Protein AF-A0A357MII5-F1 (afdb_monomer_lite)

Structure (mmCIF, N/CA/C/O backbone):
data_AF-A0A357MII5-F1
#
_entry.id   AF-A0A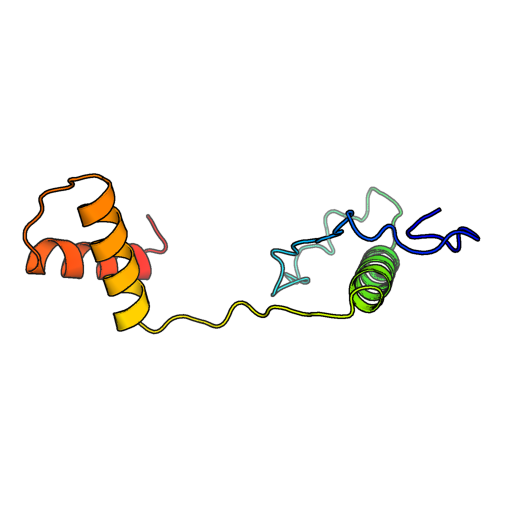357MII5-F1
#
loop_
_atom_site.group_PDB
_atom_site.id
_atom_site.type_symbol
_atom_site.label_atom_id
_atom_site.label_alt_id
_atom_site.label_comp_id
_atom_site.label_asym_id
_atom_site.label_entity_id
_atom_site.label_seq_id
_atom_site.pdbx_PDB_ins_code
_atom_site.Cartn_x
_atom_site.Cartn_y
_atom_site.Cartn_z
_atom_site.occupancy
_atom_site.B_iso_or_equiv
_atom_site.auth_seq_id
_atom_site.auth_comp_id
_atom_site.auth_asym_id
_atom_site.auth_atom_id
_atom_site.pdbx_PDB_model_num
ATOM 1 N N . ALA A 1 1 ? 25.907 -4.623 -21.120 1.00 48.75 1 ALA A N 1
ATOM 2 C CA . ALA A 1 1 ? 25.563 -3.982 -22.406 1.00 48.75 1 ALA A CA 1
ATOM 3 C C . ALA A 1 1 ? 24.215 -3.241 -22.388 1.00 48.75 1 ALA A C 1
ATOM 5 O O . ALA A 1 1 ? 24.132 -2.199 -23.010 1.00 48.75 1 ALA A O 1
ATOM 6 N N . VAL A 1 2 ? 23.175 -3.677 -21.661 1.00 48.16 2 VAL A N 1
ATOM 7 C CA . VAL A 1 2 ? 21.857 -2.988 -21.702 1.00 48.16 2 VAL A CA 1
ATOM 8 C C . VAL A 1 2 ? 21.838 -1.603 -21.033 1.00 48.16 2 VAL A C 1
ATOM 10 O O . VAL A 1 2 ? 21.070 -0.744 -21.445 1.00 48.16 2 VAL A O 1
ATOM 13 N N . LEU A 1 3 ? 22.691 -1.354 -20.035 1.00 53.12 3 LEU A N 1
ATOM 14 C CA . LEU A 1 3 ? 22.722 -0.065 -19.325 1.00 53.12 3 LEU A CA 1
ATOM 15 C C . LEU A 1 3 ? 23.921 0.822 -19.685 1.00 53.12 3 LEU A C 1
ATOM 17 O O . LEU A 1 3 ? 23.987 1.943 -19.195 1.00 53.12 3 LEU A O 1
ATOM 21 N N . ASP A 1 4 ? 24.833 0.347 -20.537 1.00 52.56 4 ASP A N 1
ATOM 22 C CA . ASP A 1 4 ? 26.159 0.956 -20.726 1.00 52.56 4 ASP A CA 1
ATOM 23 C C . ASP A 1 4 ? 26.572 1.062 -22.207 1.00 52.56 4 ASP A C 1
ATOM 25 O O . ASP A 1 4 ? 27.729 0.883 -22.564 1.00 52.56 4 ASP A O 1
ATOM 29 N N . GLY A 1 5 ? 25.608 1.276 -23.112 1.00 48.19 5 GLY A N 1
ATOM 30 C CA . GLY A 1 5 ? 25.919 1.451 -24.538 1.00 48.19 5 GLY A CA 1
ATOM 31 C C . GLY A 1 5 ? 26.353 0.165 -25.254 1.00 48.19 5 GLY A C 1
ATOM 32 O O . GLY A 1 5 ? 27.230 0.183 -26.114 1.00 48.19 5 GLY A O 1
ATOM 33 N N . GLY A 1 6 ? 25.743 -0.971 -24.919 1.00 48.50 6 GLY A N 1
ATOM 34 C CA . GLY A 1 6 ? 25.833 -2.173 -25.739 1.00 48.50 6 GLY A CA 1
ATOM 35 C C . GLY A 1 6 ? 25.146 -1.964 -27.083 1.00 48.50 6 GLY A C 1
ATOM 36 O O . GLY A 1 6 ? 24.030 -1.463 -27.137 1.00 48.50 6 GLY A O 1
ATOM 37 N N . VAL A 1 7 ? 25.808 -2.396 -28.152 1.00 54.34 7 VAL A N 1
ATOM 38 C CA . VAL A 1 7 ? 25.410 -2.285 -29.571 1.00 54.34 7 VAL A CA 1
ATOM 39 C C . VAL A 1 7 ? 24.094 -3.021 -29.911 1.00 54.34 7 VAL A C 1
ATOM 41 O O . VAL A 1 7 ? 23.655 -3.026 -31.056 1.00 54.34 7 VAL A O 1
ATOM 44 N N . GLU A 1 8 ? 23.428 -3.629 -28.932 1.00 61.91 8 GLU A N 1
ATOM 45 C CA . GLU A 1 8 ? 22.276 -4.505 -29.127 1.00 61.91 8 GLU A CA 1
ATOM 46 C C . GLU A 1 8 ? 21.016 -3.903 -28.486 1.00 61.91 8 GLU A C 1
ATOM 48 O O . GLU A 1 8 ? 21.024 -3.491 -27.323 1.00 61.91 8 GLU A O 1
ATOM 53 N N . GLY A 1 9 ? 19.938 -3.814 -29.272 1.00 59.28 9 GLY A N 1
ATOM 54 C CA . GLY A 1 9 ? 18.652 -3.265 -28.839 1.00 59.28 9 GLY A CA 1
ATOM 55 C C . GLY A 1 9 ? 18.002 -4.077 -27.714 1.00 59.28 9 GLY A C 1
ATOM 56 O O . GLY A 1 9 ? 18.301 -5.253 -27.514 1.00 59.28 9 GLY A O 1
ATOM 57 N N . ARG A 1 10 ? 17.091 -3.445 -26.961 1.00 65.38 10 ARG A N 1
ATOM 58 C CA . ARG A 1 10 ? 16.369 -4.101 -25.859 1.00 65.38 10 ARG A CA 1
ATOM 59 C C . ARG A 1 10 ? 15.538 -5.283 -26.401 1.00 65.38 10 ARG A C 1
ATOM 61 O O . ARG A 1 10 ? 14.698 -5.033 -27.261 1.00 65.38 10 ARG A O 1
ATOM 68 N N . PRO A 1 11 ? 15.704 -6.521 -25.895 1.00 76.31 11 PRO A N 1
ATOM 69 C CA . PRO A 1 11 ? 14.878 -7.656 -26.309 1.00 76.31 11 PRO A CA 1
ATOM 70 C C . PRO A 1 11 ? 13.392 -7.425 -25.993 1.00 76.31 11 PRO A C 1
ATOM 72 O O . PRO A 1 11 ? 13.065 -6.888 -24.931 1.00 76.31 11 PRO A O 1
ATOM 75 N N . ASP A 1 12 ? 12.491 -7.884 -26.866 1.00 77.88 12 ASP A N 1
ATOM 76 C CA . ASP A 1 12 ? 11.037 -7.675 -26.724 1.00 77.88 12 ASP A CA 1
ATOM 77 C C . ASP A 1 12 ? 10.435 -8.354 -25.482 1.00 77.88 12 ASP A C 1
ATOM 79 O O . ASP A 1 12 ? 9.399 -7.936 -24.967 1.00 77.88 12 ASP A O 1
ATOM 83 N N . ASN A 1 13 ? 11.092 -9.395 -24.973 1.00 82.25 13 ASN A N 1
ATOM 84 C CA . ASN A 1 13 ? 10.656 -10.192 -23.828 1.00 82.25 13 ASN A CA 1
ATOM 85 C C . ASN A 1 13 ? 11.367 -9.827 -22.511 1.00 82.25 13 ASN A C 1
ATOM 87 O O . ASN A 1 13 ? 11.285 -10.590 -21.548 1.00 82.25 13 ASN A O 1
ATOM 91 N N . VAL A 1 14 ? 12.080 -8.695 -22.453 1.00 77.06 14 VAL A N 1
ATOM 92 C CA . VAL A 1 14 ? 12.846 -8.279 -21.269 1.00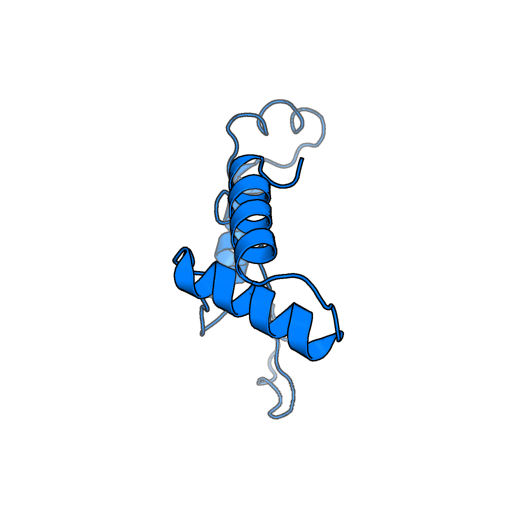 77.06 14 VAL A CA 1
ATOM 93 C C . VAL A 1 14 ? 12.399 -6.899 -20.780 1.00 77.06 14 VAL A C 1
ATOM 95 O O . VAL A 1 14 ? 12.437 -5.909 -21.512 1.00 77.06 14 VAL A O 1
ATOM 98 N N . VAL A 1 15 ? 12.018 -6.823 -19.501 1.00 76.69 15 VAL A N 1
ATOM 99 C CA . VAL A 1 15 ? 11.642 -5.580 -18.811 1.00 76.69 15 VAL A CA 1
ATOM 100 C C . VAL A 1 15 ? 12.625 -5.317 -17.675 1.00 76.69 15 VAL A C 1
ATOM 102 O O . VAL A 1 15 ? 12.801 -6.157 -16.796 1.00 76.69 15 VAL A O 1
ATOM 105 N N . LEU A 1 16 ? 13.248 -4.136 -17.678 1.00 71.44 16 LEU A N 1
ATOM 106 C CA . LEU A 1 16 ? 14.022 -3.632 -16.545 1.00 71.44 16 LEU A CA 1
ATOM 107 C C . LEU A 1 16 ? 13.141 -2.658 -15.767 1.00 71.44 16 LEU A C 1
ATOM 109 O O . LEU A 1 16 ? 12.652 -1.681 -16.336 1.00 71.44 16 LEU A O 1
ATOM 113 N N . TYR A 1 17 ? 12.970 -2.906 -14.473 1.00 68.19 17 TYR A N 1
ATOM 114 C CA . TYR A 1 17 ? 12.346 -1.966 -13.552 1.00 68.19 17 TYR A CA 1
ATOM 115 C C . TYR A 1 17 ? 13.249 -1.789 -12.332 1.00 68.19 17 TYR A C 1
ATOM 117 O O . TYR A 1 17 ? 13.872 -2.737 -11.859 1.00 68.19 17 TYR A O 1
ATOM 125 N N . ALA A 1 18 ? 13.331 -0.560 -11.838 1.00 70.06 18 ALA A N 1
ATOM 126 C CA . ALA A 1 18 ? 14.049 -0.218 -10.622 1.00 70.06 18 ALA A CA 1
ATOM 127 C C . ALA A 1 18 ? 13.089 0.524 -9.691 1.00 70.06 18 ALA A C 1
ATOM 129 O O . ALA A 1 18 ? 12.332 1.387 -10.131 1.00 70.06 18 ALA A O 1
ATOM 130 N N . THR A 1 19 ? 13.107 0.189 -8.403 1.00 66.69 19 THR A N 1
ATOM 131 C CA . THR A 1 19 ? 12.290 0.861 -7.387 1.00 66.69 19 THR A CA 1
ATOM 132 C C . THR A 1 19 ? 13.202 1.638 -6.449 1.00 66.69 19 THR A C 1
ATOM 134 O O . THR A 1 19 ? 14.106 1.057 -5.850 1.00 66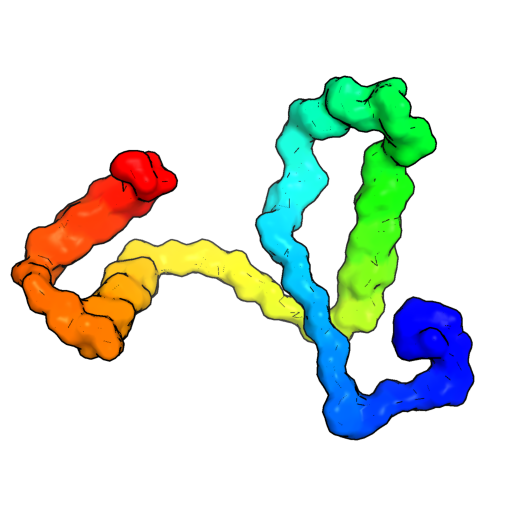.69 19 THR A O 1
ATOM 137 N N . SER A 1 20 ? 12.958 2.935 -6.277 1.00 64.56 20 SER A N 1
ATOM 138 C CA . SER A 1 20 ? 13.629 3.742 -5.256 1.00 64.56 20 SER A CA 1
ATOM 139 C C . SER A 1 20 ? 12.630 4.086 -4.160 1.00 64.56 20 SER A C 1
ATOM 141 O O . SER A 1 20 ? 11.613 4.720 -4.422 1.00 64.56 20 SER A O 1
ATOM 143 N N . ASN A 1 21 ? 12.922 3.693 -2.921 1.00 47.62 21 ASN A N 1
ATOM 144 C CA . ASN A 1 21 ? 12.053 3.965 -1.773 1.00 47.62 21 ASN A CA 1
ATOM 145 C C . ASN A 1 21 ? 12.341 5.331 -1.109 1.00 47.62 21 ASN A C 1
ATOM 147 O O . ASN A 1 21 ? 11.955 5.578 0.029 1.00 47.62 21 ASN A O 1
ATOM 151 N N . ARG A 1 22 ? 13.078 6.231 -1.779 1.00 49.28 22 ARG A N 1
ATOM 152 C CA . ARG A 1 22 ? 13.521 7.510 -1.204 1.00 49.28 22 ARG A CA 1
ATOM 153 C C . ARG A 1 22 ? 12.898 8.705 -1.916 1.00 49.28 22 ARG A C 1
ATOM 155 O O . ARG A 1 22 ? 13.562 9.411 -2.667 1.00 49.28 22 ARG A O 1
ATOM 162 N N . ARG A 1 23 ? 11.647 9.013 -1.564 1.00 45.38 23 ARG A N 1
ATOM 163 C CA . ARG A 1 23 ? 11.094 10.368 -1.764 1.00 45.38 23 ARG A CA 1
ATOM 164 C C . ARG A 1 23 ? 11.784 11.419 -0.865 1.00 45.38 23 ARG A C 1
ATOM 166 O O . ARG A 1 23 ? 11.622 12.613 -1.083 1.00 45.38 23 ARG A O 1
ATOM 173 N N . HIS A 1 24 ? 12.624 10.977 0.079 1.00 47.06 24 HIS A N 1
ATOM 174 C CA . HIS A 1 24 ? 13.588 11.790 0.824 1.00 47.06 24 HIS A CA 1
ATOM 175 C C . HIS A 1 24 ? 14.995 11.201 0.667 1.00 47.06 24 HIS A C 1
ATOM 177 O O . HIS A 1 24 ? 15.450 10.404 1.485 1.00 47.06 24 HIS A O 1
ATOM 183 N N . LEU A 1 25 ? 15.700 11.573 -0.400 1.00 40.62 25 LEU A N 1
ATOM 184 C CA . LEU A 1 25 ? 17.103 11.193 -0.595 1.00 40.62 25 LEU A CA 1
ATOM 185 C C . LEU A 1 25 ? 18.086 12.040 0.227 1.00 40.62 25 LEU A C 1
ATOM 187 O O . LEU A 1 25 ? 19.274 11.943 -0.024 1.00 40.62 25 LEU A O 1
ATOM 191 N N . MET A 1 26 ? 17.617 12.817 1.216 1.00 44.81 26 MET A N 1
ATOM 192 C CA . MET A 1 26 ? 18.466 13.557 2.160 1.00 44.81 26 MET A CA 1
ATOM 193 C C . MET A 1 26 ? 17.761 13.775 3.519 1.00 44.81 26 MET A C 1
ATOM 195 O O . MET A 1 26 ? 17.061 14.776 3.689 1.00 44.81 26 MET A O 1
ATOM 199 N N . PRO A 1 27 ? 17.942 12.914 4.534 1.00 40.22 27 PRO A N 1
ATOM 200 C CA . PRO A 1 27 ? 17.990 13.380 5.914 1.00 40.22 27 PRO A CA 1
ATOM 201 C C . PRO A 1 27 ? 19.305 14.149 6.087 1.00 40.22 27 PRO A C 1
ATOM 203 O O . PRO A 1 27 ? 20.360 13.679 5.660 1.00 40.22 27 PRO A O 1
ATOM 206 N N . ARG A 1 28 ? 19.253 15.330 6.706 1.00 49.62 28 ARG A N 1
ATOM 207 C CA . ARG A 1 28 ? 20.414 16.209 6.951 1.00 49.62 28 ARG A CA 1
ATOM 208 C C . ARG A 1 28 ? 21.533 15.578 7.806 1.00 49.62 28 ARG A C 1
ATOM 210 O O . ARG A 1 28 ? 22.575 16.204 7.958 1.00 49.62 28 ARG A O 1
ATOM 217 N N . ASP A 1 29 ? 21.362 14.338 8.261 1.00 44.56 29 ASP A N 1
ATOM 218 C CA . ASP A 1 29 ? 22.258 13.647 9.194 1.00 44.56 29 ASP A CA 1
ATOM 219 C C . ASP A 1 29 ? 23.160 12.590 8.525 1.00 44.56 29 ASP A C 1
ATOM 221 O O . ASP A 1 29 ? 23.955 11.935 9.191 1.00 44.56 29 ASP A O 1
ATOM 225 N N . MET A 1 30 ? 23.097 12.422 7.195 1.00 43.06 30 MET A N 1
ATOM 226 C CA . MET A 1 30 ? 24.019 11.528 6.466 1.00 43.06 30 MET A CA 1
ATOM 227 C C . MET A 1 30 ? 25.394 12.161 6.173 1.00 43.06 30 MET A C 1
ATOM 229 O O . MET A 1 30 ? 26.216 11.551 5.501 1.00 43.06 30 MET A O 1
ATOM 233 N N . ILE A 1 31 ? 25.661 13.371 6.680 1.00 46.28 31 ILE A N 1
ATOM 234 C CA . ILE A 1 31 ? 26.955 14.060 6.521 1.00 46.28 31 ILE A CA 1
ATOM 235 C C . IL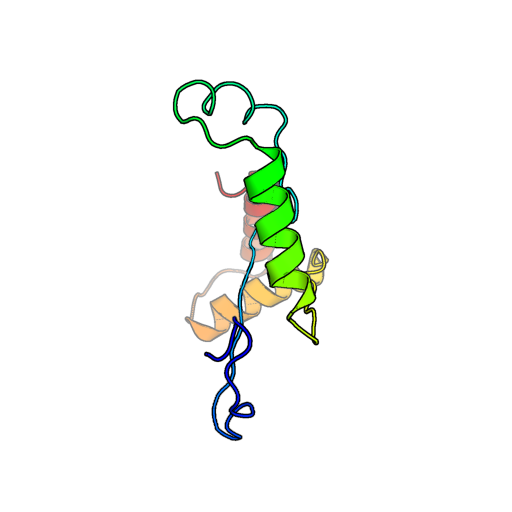E A 1 31 ? 27.996 13.548 7.537 1.00 46.28 31 ILE A C 1
ATOM 237 O O . ILE A 1 31 ? 29.197 13.667 7.295 1.00 46.28 31 ILE A O 1
ATOM 241 N N . GLU A 1 32 ? 27.580 12.938 8.654 1.00 44.38 32 GLU A N 1
ATOM 242 C CA . GLU A 1 32 ? 28.528 12.501 9.694 1.00 44.38 32 GLU A CA 1
ATOM 243 C C . GLU A 1 32 ? 29.088 11.086 9.496 1.00 44.38 32 GLU A C 1
ATOM 245 O O . GLU A 1 32 ? 30.242 10.850 9.853 1.00 44.38 32 GLU A O 1
ATOM 250 N N . ASN A 1 33 ? 28.350 10.169 8.858 1.00 41.34 33 ASN A N 1
ATOM 251 C CA . ASN A 1 33 ? 28.787 8.769 8.725 1.00 41.34 33 ASN A CA 1
ATOM 252 C C . ASN A 1 33 ? 29.656 8.471 7.488 1.00 41.34 33 ASN A C 1
ATOM 254 O O . ASN A 1 33 ? 30.290 7.420 7.441 1.00 41.34 33 ASN A O 1
ATOM 258 N N . GLU A 1 34 ? 29.747 9.377 6.509 1.00 46.06 34 GLU A N 1
ATOM 259 C CA . GLU A 1 34 ? 30.560 9.168 5.293 1.00 46.06 34 GLU A CA 1
ATOM 260 C C . GLU A 1 34 ? 31.975 9.763 5.376 1.00 46.06 34 GLU A C 1
ATOM 262 O O . GLU A 1 34 ? 32.796 9.532 4.496 1.00 46.06 34 GLU A O 1
ATOM 267 N N . ARG A 1 35 ? 32.355 10.436 6.472 1.00 43.81 35 ARG A N 1
ATOM 268 C CA . ARG A 1 35 ? 33.744 10.913 6.650 1.00 43.81 35 ARG A CA 1
ATOM 269 C C . ARG A 1 35 ? 34.797 9.795 6.716 1.00 43.81 35 ARG A C 1
ATOM 271 O O . ARG A 1 35 ? 35.984 10.100 6.632 1.00 43.81 35 ARG A O 1
ATOM 278 N N . GLN A 1 36 ? 34.395 8.529 6.871 1.00 45.47 36 GLN A N 1
ATOM 279 C CA . GLN A 1 36 ? 35.308 7.378 6.929 1.00 45.47 36 GLN A CA 1
ATOM 280 C C . GLN A 1 36 ? 35.399 6.546 5.641 1.00 45.47 36 GLN A C 1
ATOM 282 O O . GLN A 1 36 ? 36.318 5.738 5.525 1.00 45.47 36 GLN A O 1
ATOM 287 N N . ALA A 1 37 ? 34.524 6.752 4.657 1.00 49.84 37 ALA A N 1
ATOM 288 C CA . ALA A 1 37 ? 34.617 6.098 3.354 1.00 49.84 37 ALA A CA 1
ATOM 289 C C . ALA A 1 37 ? 34.568 7.193 2.292 1.00 49.84 37 ALA A C 1
ATOM 291 O O . ALA A 1 37 ? 33.546 7.847 2.152 1.00 49.84 37 ALA A O 1
ATOM 292 N N . GLY A 1 38 ? 35.688 7.425 1.603 1.00 46.28 38 GLY A N 1
ATOM 293 C CA . GLY A 1 38 ? 35.939 8.572 0.719 1.00 46.28 38 GLY A CA 1
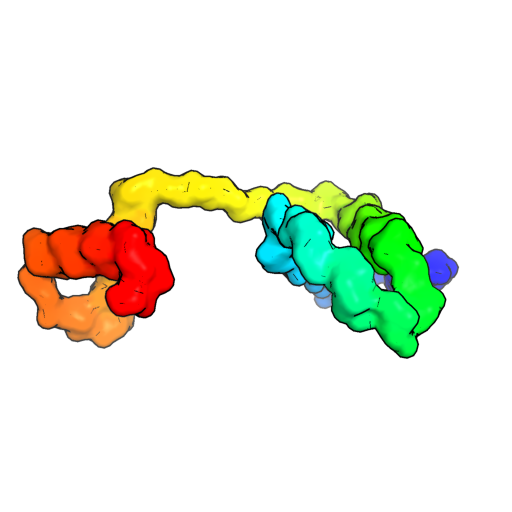ATOM 294 C C . GLY A 1 38 ? 35.096 8.656 -0.560 1.00 46.28 38 GLY A C 1
ATOM 295 O O . GLY A 1 38 ? 35.642 8.954 -1.615 1.00 46.28 38 GLY A O 1
ATOM 296 N N . ILE A 1 39 ? 33.794 8.400 -0.476 1.00 52.09 39 ILE A N 1
ATOM 297 C CA . ILE A 1 39 ? 32.816 8.634 -1.531 1.00 52.09 39 ILE A CA 1
ATOM 298 C C . ILE A 1 39 ? 32.211 10.003 -1.242 1.00 52.09 39 ILE A C 1
ATOM 300 O O . ILE A 1 39 ? 31.613 10.219 -0.190 1.00 52.09 39 ILE A O 1
ATOM 304 N N . ASN A 1 40 ? 32.409 10.957 -2.149 1.00 51.84 40 ASN A N 1
ATOM 305 C CA . ASN A 1 40 ? 31.770 12.257 -2.008 1.00 51.84 40 ASN A CA 1
ATOM 306 C C . ASN A 1 40 ? 30.246 12.058 -2.121 1.00 51.84 40 ASN A C 1
ATOM 308 O O . ASN A 1 40 ? 29.792 11.504 -3.124 1.00 51.84 40 ASN A O 1
ATOM 312 N N . PRO A 1 41 ? 29.434 12.541 -1.163 1.00 51.72 41 PRO A N 1
ATOM 313 C CA . PRO A 1 41 ? 27.980 12.346 -1.167 1.00 51.72 41 PRO A CA 1
ATOM 314 C C . PRO A 1 41 ? 27.302 12.806 -2.469 1.00 51.72 41 PRO A C 1
ATOM 316 O O . PRO A 1 41 ? 26.272 12.272 -2.872 1.00 51.72 41 PRO A O 1
ATOM 319 N N . SER A 1 42 ? 27.894 13.795 -3.146 1.00 55.53 42 SER A N 1
ATOM 320 C CA . SER A 1 42 ? 27.461 14.314 -4.445 1.00 55.53 42 SER A CA 1
ATOM 321 C C . SER A 1 42 ? 27.579 13.294 -5.583 1.00 55.53 42 SER A C 1
ATOM 323 O O . SER A 1 42 ? 26.695 13.239 -6.430 1.00 55.53 42 SER A O 1
ATOM 325 N N . GLU A 1 43 ? 28.605 12.443 -5.577 1.00 55.53 43 GLU A N 1
ATOM 326 C CA . GLU A 1 43 ? 28.855 11.437 -6.621 1.00 55.53 43 GLU A CA 1
ATOM 327 C C . GLU A 1 43 ? 27.786 10.330 -6.582 1.00 55.53 43 GLU A C 1
ATOM 329 O O . GLU A 1 43 ? 27.194 9.971 -7.599 1.00 55.53 43 GLU A O 1
ATOM 334 N N . ALA A 1 44 ? 27.413 9.891 -5.375 1.00 56.53 44 ALA A N 1
ATOM 335 C CA . ALA A 1 44 ? 26.341 8.917 -5.160 1.00 56.53 44 ALA A CA 1
ATOM 336 C C . ALA A 1 44 ? 24.929 9.463 -5.465 1.00 56.53 44 ALA A C 1
ATOM 338 O O . ALA A 1 44 ? 23.976 8.686 -5.612 1.00 56.53 44 ALA A O 1
ATOM 339 N N . VAL A 1 45 ? 24.759 10.789 -5.506 1.00 56.72 45 VAL A N 1
ATOM 340 C CA . VAL A 1 45 ? 23.518 11.452 -5.934 1.00 56.72 45 VAL A CA 1
ATOM 341 C C . VAL A 1 45 ? 23.483 11.564 -7.456 1.00 56.72 45 VAL A C 1
ATOM 343 O O . VAL A 1 45 ? 22.478 11.185 -8.057 1.00 56.72 45 VAL A O 1
ATOM 346 N N . GLU A 1 46 ? 24.575 12.007 -8.081 1.00 58.44 46 GLU A N 1
ATOM 347 C CA . GLU A 1 46 ? 24.691 12.114 -9.540 1.00 58.44 46 GLU A CA 1
ATOM 348 C C . GLU A 1 46 ? 24.521 10.758 -10.240 1.00 58.44 46 GLU A C 1
ATOM 350 O O . GLU A 1 46 ? 23.807 10.675 -11.239 1.00 58.44 46 GLU A O 1
ATOM 355 N N . GLU A 1 47 ? 25.063 9.671 -9.682 1.00 58.34 47 GLU A N 1
ATOM 356 C CA . GLU A 1 47 ? 24.900 8.322 -10.242 1.00 58.34 47 GLU A CA 1
ATOM 357 C C . GLU A 1 47 ? 23.434 7.844 -10.203 1.00 58.34 47 GLU A C 1
ATOM 359 O O . GLU A 1 47 ? 22.933 7.248 -11.160 1.00 58.34 47 GLU A O 1
ATOM 364 N N . LYS A 1 48 ? 22.695 8.160 -9.130 1.00 56.41 48 LYS A N 1
ATOM 365 C CA . LYS A 1 48 ? 21.271 7.797 -8.998 1.00 56.41 48 LYS A CA 1
ATOM 366 C C . LYS A 1 48 ? 20.376 8.603 -9.930 1.00 56.41 48 LYS A C 1
ATOM 368 O O . LYS A 1 48 ? 19.445 8.028 -10.490 1.00 56.41 48 LYS A O 1
ATOM 373 N N . VAL A 1 49 ? 20.666 9.894 -10.101 1.00 59.50 49 VAL A N 1
ATOM 374 C CA . VAL A 1 49 ? 19.975 10.759 -11.072 1.00 59.50 49 VAL A CA 1
ATOM 375 C C . VAL A 1 49 ? 20.253 10.259 -12.493 1.00 59.50 49 VAL A C 1
ATOM 377 O O . VAL A 1 49 ? 19.316 10.019 -13.253 1.00 59.50 49 VAL A O 1
ATOM 380 N N . SER A 1 50 ? 21.519 9.952 -12.807 1.00 61.44 50 SER A N 1
ATOM 381 C CA . SER A 1 50 ? 21.917 9.375 -14.097 1.00 61.44 50 SER A CA 1
ATOM 382 C C . SER A 1 50 ? 21.245 8.031 -14.385 1.00 61.44 50 SER A C 1
ATOM 384 O O . SER A 1 50 ? 20.931 7.743 -15.538 1.00 61.44 50 SER A O 1
ATOM 386 N N . LEU A 1 51 ? 21.018 7.192 -13.369 1.00 64.50 51 LEU A N 1
ATOM 387 C CA . LEU A 1 51 ? 20.322 5.920 -13.542 1.00 64.50 51 LEU A CA 1
ATOM 388 C C . LEU A 1 51 ? 18.817 6.123 -13.749 1.00 64.50 51 LEU A C 1
ATOM 390 O O . LEU A 1 51 ? 18.231 5.458 -14.600 1.00 64.50 51 LEU A O 1
ATOM 394 N N . SER A 1 52 ? 18.189 7.031 -12.999 1.00 64.50 52 SER A N 1
ATOM 395 C CA . SER A 1 52 ? 16.751 7.282 -13.108 1.00 64.50 52 SER A CA 1
ATOM 396 C C . SER A 1 52 ? 16.359 7.928 -14.439 1.00 64.50 52 SER A C 1
ATOM 398 O O . SER A 1 52 ? 15.351 7.533 -15.023 1.00 64.50 52 SER A O 1
ATOM 400 N N . ASP A 1 53 ? 17.197 8.818 -14.983 1.00 65.88 53 ASP A N 1
ATOM 401 C CA . ASP A 1 53 ? 16.988 9.457 -16.293 1.00 65.88 53 ASP A CA 1
ATOM 402 C C . ASP A 1 53 ? 17.007 8.454 -17.463 1.00 65.88 53 ASP A C 1
ATOM 404 O O . ASP A 1 53 ? 16.522 8.749 -18.556 1.00 65.88 53 ASP A O 1
ATOM 408 N N . ARG A 1 54 ? 17.524 7.236 -17.241 1.00 73.38 54 ARG A N 1
ATOM 409 C CA . ARG A 1 54 ? 17.534 6.147 -18.235 1.00 73.38 54 ARG A CA 1
ATOM 410 C C . ARG A 1 54 ? 16.211 5.373 -18.296 1.00 73.38 54 ARG A C 1
ATOM 412 O O . ARG A 1 54 ? 16.070 4.496 -19.149 1.00 73.38 54 ARG A O 1
ATOM 419 N N . PHE A 1 55 ? 15.237 5.675 -17.434 1.00 69.44 55 PHE A N 1
ATOM 420 C CA . PHE A 1 55 ? 13.906 5.063 -17.459 1.00 69.44 55 PHE A CA 1
ATOM 421 C C . PHE A 1 55 ? 12.871 6.015 -18.077 1.00 69.44 55 PHE A C 1
ATOM 423 O O . PHE A 1 55 ? 12.685 7.143 -17.630 1.00 69.44 55 PHE A O 1
ATOM 430 N N . GLY A 1 56 ? 12.159 5.542 -19.107 1.00 71.25 56 GLY A N 1
ATOM 431 C CA . GLY A 1 56 ? 11.156 6.334 -19.837 1.00 71.25 56 GLY A CA 1
ATOM 432 C C . GLY A 1 56 ? 9.765 6.398 -19.192 1.00 71.25 56 GLY A C 1
ATOM 433 O O . GLY A 1 56 ? 8.928 7.175 -19.642 1.00 71.25 56 GLY A O 1
ATOM 434 N N . LEU A 1 57 ? 9.499 5.599 -18.152 1.00 74.06 57 LEU A N 1
ATOM 435 C CA . LEU A 1 57 ? 8.237 5.610 -17.407 1.00 74.06 57 LEU A CA 1
ATOM 436 C C . LEU A 1 57 ? 8.519 5.750 -15.915 1.00 74.06 57 LEU A C 1
ATOM 438 O O . LEU A 1 57 ? 9.271 4.967 -15.339 1.00 74.06 57 LEU A O 1
ATOM 442 N N . TRP A 1 58 ? 7.850 6.720 -15.302 1.00 69.50 58 TRP A N 1
ATOM 443 C CA . TRP A 1 58 ? 7.969 7.025 -13.887 1.00 69.50 58 TRP A CA 1
ATOM 444 C C . TRP A 1 58 ? 6.610 6.823 -13.231 1.00 69.50 58 TRP A C 1
ATOM 446 O O . TRP A 1 58 ? 5.646 7.515 -13.554 1.00 69.50 58 TRP A O 1
ATOM 456 N N . LEU A 1 59 ? 6.532 5.864 -12.312 1.00 69.88 59 LEU A N 1
ATOM 457 C CA . LEU A 1 59 ? 5.340 5.631 -11.505 1.00 69.88 59 LEU A CA 1
ATOM 458 C C . LEU A 1 59 ? 5.556 6.270 -10.136 1.00 69.88 59 LEU A C 1
ATOM 460 O O . LEU A 1 59 ? 6.386 5.825 -9.344 1.00 69.88 59 LEU A O 1
ATOM 464 N N . GLY A 1 60 ? 4.835 7.359 -9.884 1.00 69.81 60 GLY A N 1
ATOM 465 C CA . GLY A 1 60 ? 4.842 8.031 -8.594 1.00 69.81 60 GLY A CA 1
ATOM 466 C C . GLY A 1 60 ? 3.940 7.315 -7.593 1.00 69.81 60 GLY A C 1
ATOM 467 O O . GLY A 1 60 ? 2.809 6.958 -7.909 1.00 69.81 60 GLY A O 1
ATOM 468 N N . PHE A 1 61 ? 4.413 7.163 -6.357 1.00 72.25 61 PHE A N 1
ATOM 469 C CA . PHE A 1 61 ? 3.556 6.777 -5.236 1.00 72.25 61 PHE A CA 1
ATOM 470 C C . PHE A 1 61 ? 2.936 8.035 -4.639 1.00 72.25 61 PHE A C 1
ATOM 472 O O . PHE A 1 61 ? 3.631 8.835 -4.008 1.00 72.25 61 PHE A O 1
ATOM 479 N N . HIS A 1 62 ? 1.648 8.251 -4.880 1.00 80.56 62 HIS A N 1
ATOM 480 C CA . HIS A 1 62 ? 0.916 9.382 -4.318 1.00 80.56 62 HIS A CA 1
ATOM 481 C C . HIS A 1 62 ? 0.444 9.057 -2.895 1.00 80.56 62 HIS A C 1
ATOM 483 O O . HIS A 1 62 ? 0.172 7.890 -2.609 1.00 80.56 62 HIS A O 1
ATOM 489 N N . PRO A 1 63 ? 0.369 10.051 -1.990 1.00 82.06 63 PRO A N 1
ATOM 490 C CA . PRO A 1 63 ? -0.264 9.844 -0.694 1.00 82.06 63 PRO A CA 1
ATOM 491 C C . PRO A 1 63 ? -1.693 9.337 -0.897 1.00 82.06 63 PRO A C 1
ATOM 493 O O . PRO A 1 63 ? -2.437 9.930 -1.677 1.00 82.06 63 PRO A O 1
ATOM 496 N N . CYS A 1 64 ? -2.061 8.260 -0.208 1.00 88.06 64 CYS A N 1
ATOM 497 C CA . CYS A 1 64 ? -3.445 7.809 -0.161 1.00 88.06 64 CYS A CA 1
ATOM 498 C C . CYS A 1 64 ? -4.258 8.688 0.798 1.00 88.06 64 CYS A C 1
ATOM 500 O O . CYS A 1 64 ? -3.760 9.143 1.833 1.00 88.06 64 CYS A O 1
ATOM 502 N N . SER A 1 65 ? -5.527 8.898 0.470 1.00 93.75 65 SER A N 1
ATOM 503 C CA . SER A 1 65 ? -6.535 9.396 1.401 1.00 93.75 65 SER A CA 1
ATOM 504 C C . SER A 1 65 ? -6.808 8.376 2.516 1.00 93.75 65 SER A C 1
ATOM 506 O O . SER A 1 65 ? -6.470 7.195 2.406 1.00 93.75 65 SER A O 1
ATOM 508 N N . GLN A 1 66 ? -7.441 8.823 3.604 1.00 92.88 66 GLN A N 1
ATOM 509 C CA . GLN A 1 66 ? -7.848 7.925 4.689 1.00 92.88 66 GLN A CA 1
ATOM 510 C C . GLN A 1 66 ? -8.853 6.869 4.206 1.00 92.88 66 GLN A C 1
ATOM 512 O O . GLN A 1 66 ? -8.757 5.715 4.607 1.00 92.88 66 GLN A O 1
ATOM 517 N N . ASP A 1 67 ? -9.768 7.234 3.308 1.00 95.12 67 ASP A N 1
ATOM 518 C CA . ASP A 1 67 ? -10.746 6.291 2.760 1.00 95.12 67 ASP A CA 1
ATOM 519 C C . ASP A 1 67 ? -10.075 5.204 1.912 1.00 95.12 67 ASP A C 1
ATOM 521 O O . ASP A 1 67 ? -10.398 4.027 2.061 1.00 95.12 67 ASP A O 1
ATOM 525 N N . GLU A 1 68 ? -9.096 5.565 1.075 1.00 95.88 68 GLU A N 1
ATOM 526 C CA . GLU A 1 68 ? -8.296 4.588 0.322 1.00 95.88 68 GLU A CA 1
ATOM 527 C C . GLU A 1 68 ? -7.494 3.678 1.259 1.00 95.88 68 GLU A C 1
ATOM 529 O O . GLU A 1 68 ? -7.414 2.472 1.032 1.00 95.88 68 GLU A O 1
ATOM 534 N N . PHE A 1 69 ? -6.932 4.234 2.335 1.00 94.94 69 PHE A N 1
ATOM 535 C CA . PHE A 1 69 ? -6.228 3.463 3.357 1.00 94.94 69 PHE A CA 1
ATOM 536 C C . PHE A 1 69 ? -7.136 2.434 4.040 1.00 94.94 69 PHE A C 1
ATOM 538 O O . PHE A 1 69 ? -6.789 1.254 4.107 1.00 94.94 69 PHE A O 1
ATOM 545 N N . LEU A 1 70 ? -8.322 2.852 4.484 1.00 96.38 70 LEU A N 1
ATOM 546 C CA . LEU A 1 70 ? -9.298 1.959 5.107 1.00 96.38 70 LEU A CA 1
ATOM 547 C C . LEU A 1 70 ? -9.809 0.901 4.117 1.00 96.38 70 LEU A C 1
ATOM 549 O O . LEU A 1 70 ? -9.918 -0.266 4.481 1.00 96.38 70 LEU A O 1
ATOM 553 N N . ALA A 1 71 ? -10.028 1.266 2.850 1.00 96.88 71 ALA A N 1
ATOM 554 C CA . ALA A 1 71 ? -10.419 0.318 1.807 1.00 96.88 71 ALA A CA 1
ATOM 555 C C . ALA A 1 71 ? -9.341 -0.748 1.538 1.00 96.88 71 ALA A C 1
ATOM 557 O O . ALA A 1 71 ? -9.671 -1.913 1.307 1.00 96.88 71 ALA A O 1
ATOM 558 N N . MET A 1 72 ? -8.053 -0.381 1.593 1.00 96.56 72 MET A N 1
ATOM 559 C CA . MET A 1 72 ? -6.956 -1.352 1.499 1.00 96.56 72 MET A CA 1
ATOM 560 C C . MET A 1 72 ? -7.001 -2.358 2.655 1.00 96.56 72 MET A C 1
ATOM 562 O O . MET A 1 72 ? -6.856 -3.558 2.423 1.00 96.56 72 MET A O 1
ATOM 566 N N . ILE A 1 73 ? -7.238 -1.888 3.883 1.00 96.50 73 ILE A N 1
ATOM 567 C CA . ILE A 1 73 ? -7.344 -2.747 5.071 1.00 96.50 73 ILE A CA 1
ATOM 568 C C . ILE A 1 73 ? -8.538 -3.692 4.953 1.00 96.50 73 ILE A C 1
ATOM 570 O O . ILE A 1 73 ? -8.361 -4.901 5.102 1.00 96.50 73 ILE A O 1
ATOM 574 N N . ASP A 1 74 ? -9.718 -3.168 4.610 1.00 96.19 74 ASP A N 1
ATOM 575 C CA . ASP A 1 74 ? -10.927 -3.968 4.390 1.00 96.19 74 ASP A CA 1
ATOM 576 C C . ASP A 1 74 ? -10.670 -5.072 3.343 1.00 96.19 74 ASP A C 1
ATOM 578 O O . ASP A 1 74 ? -11.023 -6.238 3.549 1.00 96.19 74 ASP A O 1
ATOM 582 N N . GLY A 1 75 ? -9.981 -4.732 2.246 1.00 97.12 75 GLY A N 1
ATOM 583 C CA . GLY A 1 75 ? -9.588 -5.677 1.201 1.00 97.12 75 GLY A CA 1
ATOM 584 C C . GLY A 1 75 ? -8.667 -6.794 1.703 1.00 97.12 75 GLY A C 1
ATOM 585 O O . GLY A 1 75 ? -8.890 -7.965 1.388 1.00 97.12 75 GLY A O 1
ATOM 586 N N . TYR A 1 76 ? -7.668 -6.465 2.526 1.00 97.56 76 TYR A N 1
ATOM 587 C CA . TYR A 1 76 ? -6.788 -7.466 3.130 1.00 97.56 76 TYR A CA 1
ATOM 588 C C . TYR A 1 76 ? -7.516 -8.342 4.152 1.00 97.56 76 TYR A C 1
ATOM 590 O O . TYR A 1 76 ? -7.348 -9.563 4.131 1.00 97.56 76 TYR A O 1
ATOM 598 N N . CYS A 1 77 ? -8.360 -7.764 5.008 1.00 97.19 77 CYS A N 1
ATOM 599 C CA . CYS A 1 77 ? -9.160 -8.531 5.959 1.00 97.19 77 CYS A CA 1
ATOM 600 C C . CYS A 1 77 ? -10.074 -9.528 5.240 1.00 97.19 77 CYS A C 1
ATOM 602 O O . CYS A 1 77 ? -10.131 -10.694 5.633 1.00 97.19 77 CYS A O 1
ATOM 604 N N . ALA A 1 78 ? -10.717 -9.111 4.146 1.00 96.25 78 ALA A N 1
ATOM 605 C CA . ALA A 1 78 ? -11.527 -9.995 3.314 1.00 96.25 78 ALA A CA 1
ATOM 606 C C . ALA A 1 78 ? -10.691 -11.112 2.664 1.00 96.25 78 ALA A C 1
ATOM 608 O O . ALA A 1 78 ? -11.079 -12.279 2.728 1.00 96.25 78 ALA A O 1
ATOM 609 N N . ALA A 1 79 ? -9.530 -10.777 2.088 1.00 98.06 79 ALA A N 1
ATOM 610 C CA . ALA A 1 79 ? -8.651 -11.739 1.422 1.00 98.06 79 ALA A CA 1
ATOM 611 C C . ALA A 1 79 ? -8.089 -12.807 2.377 1.00 98.06 79 ALA A C 1
ATOM 613 O O . ALA A 1 79 ? -7.949 -13.966 1.990 1.00 98.06 79 ALA A O 1
ATOM 614 N N . TYR A 1 80 ? -7.797 -12.431 3.625 1.00 97.50 80 TYR A N 1
ATOM 615 C CA . TYR A 1 80 ? -7.242 -13.329 4.642 1.00 97.50 80 TYR A CA 1
ATOM 616 C C . TYR A 1 80 ? -8.286 -13.887 5.622 1.00 97.50 80 TYR A C 1
ATOM 618 O O . TYR A 1 80 ? -7.935 -14.633 6.535 1.00 97.50 80 TYR A O 1
ATOM 626 N N . GLY A 1 81 ? -9.570 -13.558 5.449 1.00 96.44 81 GLY A N 1
ATOM 627 C CA . GLY A 1 81 ? -10.651 -14.045 6.310 1.00 96.44 81 GLY A CA 1
ATOM 628 C C . GLY A 1 81 ? -10.591 -13.527 7.752 1.00 96.44 81 GLY A C 1
ATOM 629 O O . GLY A 1 81 ? -11.107 -14.182 8.660 1.00 96.44 81 GLY A O 1
ATOM 630 N N . VAL A 1 82 ? -9.972 -12.367 7.975 1.00 96.88 82 VAL A N 1
ATOM 631 C CA . VAL A 1 82 ? -9.892 -11.715 9.287 1.00 96.88 82 VAL A CA 1
ATOM 632 C C . VAL A 1 82 ? -11.265 -11.141 9.634 1.00 96.88 82 VAL A C 1
ATOM 634 O O . VAL A 1 82 ? -11.785 -10.279 8.928 1.00 96.88 82 VAL A O 1
ATOM 637 N N . ARG A 1 83 ? -11.869 -11.633 10.720 1.00 95.38 83 ARG A N 1
ATOM 638 C CA . ARG A 1 83 ? -13.194 -11.201 11.187 1.00 95.38 83 ARG A CA 1
ATOM 639 C C . ARG A 1 83 ? -13.051 -10.287 12.394 1.00 95.38 83 ARG A C 1
ATOM 641 O O . ARG A 1 83 ? -12.739 -10.757 13.484 1.00 95.38 83 ARG A O 1
ATOM 648 N N . VAL A 1 84 ? -13.313 -9.006 12.182 1.00 95.19 84 VAL A N 1
ATOM 649 C CA . VAL A 1 84 ? -13.337 -7.956 13.205 1.00 95.19 84 VAL A CA 1
ATOM 650 C C . VAL A 1 84 ? -14.572 -7.094 12.948 1.00 95.19 84 VAL A C 1
ATOM 652 O O . VAL A 1 84 ? -15.047 -7.015 11.813 1.00 95.19 84 VAL A O 1
ATOM 655 N N . ASP A 1 85 ? -15.128 -6.493 13.997 1.00 96.88 85 ASP A N 1
ATOM 656 C CA . ASP A 1 85 ? -16.204 -5.516 13.839 1.00 96.88 85 ASP A CA 1
ATOM 657 C C . ASP A 1 85 ? -15.733 -4.323 12.972 1.00 96.88 85 ASP A C 1
ATOM 659 O O . ASP A 1 85 ? -14.641 -3.803 13.214 1.00 96.88 85 ASP A O 1
ATOM 663 N N . PRO A 1 86 ? -16.516 -3.857 11.977 1.00 94.25 86 PRO A N 1
ATOM 664 C CA . PRO A 1 86 ? -16.083 -2.785 11.080 1.00 94.25 86 PRO A CA 1
ATOM 665 C C . PRO A 1 86 ? -15.761 -1.456 11.774 1.00 94.25 86 PRO A C 1
ATOM 667 O O . PRO A 1 86 ? -14.882 -0.727 11.313 1.00 94.25 86 PRO A O 1
ATOM 670 N N . ALA A 1 87 ? -16.461 -1.106 12.859 1.00 96.00 87 ALA A N 1
ATOM 671 C CA . ALA A 1 87 ? -16.193 0.132 13.584 1.00 96.00 87 ALA A CA 1
ATOM 672 C C . ALA A 1 87 ? -14.899 0.013 14.397 1.00 96.00 87 ALA A C 1
ATOM 674 O O . ALA A 1 87 ? -14.084 0.937 14.381 1.00 96.00 87 ALA A O 1
ATOM 675 N N . THR A 1 88 ? -14.677 -1.142 15.033 1.00 96.69 88 THR A N 1
ATOM 676 C CA . THR A 1 88 ? -13.412 -1.457 15.710 1.00 96.69 88 THR A CA 1
ATOM 677 C C . THR A 1 88 ? -12.238 -1.445 14.735 1.00 96.69 88 THR A C 1
ATOM 679 O O . THR A 1 88 ? -11.264 -0.739 14.978 1.00 96.69 88 THR A O 1
ATOM 682 N N . LEU A 1 89 ? -12.355 -2.135 13.596 1.00 96.25 89 LEU A N 1
ATOM 683 C CA . LEU A 1 89 ? -11.299 -2.205 12.583 1.00 96.25 89 LEU A CA 1
ATOM 684 C C . LEU A 1 89 ? -10.888 -0.810 12.097 1.00 96.25 89 LEU A C 1
ATOM 686 O O . LEU A 1 89 ? -9.702 -0.511 11.987 1.00 96.25 89 LEU A O 1
ATOM 690 N N . ARG A 1 90 ? -11.867 0.065 11.840 1.00 95.69 90 ARG A N 1
ATOM 691 C CA . ARG A 1 90 ? -11.611 1.448 11.419 1.00 95.69 90 ARG A CA 1
ATOM 692 C C . ARG A 1 90 ? -10.923 2.267 12.504 1.00 95.69 90 ARG A C 1
ATOM 694 O O . ARG A 1 90 ? -9.983 2.993 12.192 1.00 95.69 90 ARG A O 1
ATOM 701 N N . ALA A 1 91 ? -11.380 2.168 13.750 1.00 96.38 91 ALA A N 1
ATOM 702 C CA . ALA A 1 91 ? -10.786 2.903 14.863 1.00 96.38 91 ALA A CA 1
ATOM 703 C C . ALA A 1 91 ? -9.324 2.488 15.091 1.00 96.38 91 ALA A C 1
ATOM 705 O O . ALA A 1 91 ? -8.446 3.349 15.121 1.00 96.38 91 ALA A O 1
ATOM 706 N N . GLU A 1 92 ? -9.059 1.181 15.152 1.00 95.88 92 GLU A N 1
ATOM 707 C CA . GLU A 1 92 ? -7.713 0.632 15.348 1.00 95.88 92 GLU A CA 1
ATOM 708 C C . GLU A 1 92 ? -6.786 0.951 14.169 1.00 95.88 92 GLU A C 1
ATOM 710 O O . GLU A 1 92 ? -5.631 1.316 14.369 1.00 95.88 92 GLU A O 1
ATOM 715 N N . ALA A 1 93 ? -7.287 0.890 12.931 1.00 95.88 93 ALA A N 1
ATOM 716 C CA . ALA A 1 93 ? -6.522 1.272 11.748 1.00 95.88 93 ALA A CA 1
ATOM 717 C C . ALA A 1 93 ? -6.081 2.744 11.779 1.00 95.88 93 ALA A C 1
ATOM 719 O O . ALA A 1 93 ? -4.939 3.064 11.440 1.00 95.88 93 ALA A O 1
ATOM 720 N N . ILE A 1 94 ? -6.983 3.645 12.181 1.00 96.00 94 ILE A N 1
ATOM 721 C CA . ILE A 1 94 ? -6.694 5.080 12.298 1.00 96.00 94 ILE A CA 1
ATOM 722 C C . ILE A 1 94 ? -5.687 5.333 13.422 1.00 96.00 94 ILE A C 1
ATOM 724 O O . ILE A 1 94 ? -4.754 6.116 13.239 1.00 96.00 94 ILE A O 1
ATOM 728 N N . GLU A 1 95 ? -5.850 4.665 14.564 1.00 95.50 95 GLU A N 1
ATOM 729 C CA . GLU A 1 95 ? -4.908 4.754 15.678 1.00 95.50 95 GLU A CA 1
ATOM 730 C C . GLU A 1 95 ? -3.516 4.267 15.261 1.00 95.50 95 GLU A C 1
ATOM 732 O O . GLU A 1 95 ? -2.545 5.011 15.395 1.00 95.50 95 GLU A O 1
ATOM 737 N N . TRP A 1 96 ? -3.428 3.089 14.642 1.00 94.69 96 TRP A N 1
ATOM 738 C CA . TRP A 1 96 ? -2.179 2.516 14.140 1.00 94.69 96 TRP A CA 1
ATOM 739 C C . TRP A 1 96 ? -1.478 3.440 13.134 1.00 94.69 96 TRP A C 1
ATOM 741 O O . TRP A 1 96 ? -0.259 3.632 13.181 1.00 94.69 96 TRP A O 1
ATOM 751 N N . GLN A 1 97 ? -2.240 4.075 12.236 1.00 91.12 97 GLN A N 1
ATOM 752 C CA . GLN A 1 97 ? -1.702 5.076 11.314 1.00 91.12 97 GLN A CA 1
ATOM 753 C C . GLN A 1 97 ? -1.130 6.284 12.076 1.00 91.12 97 GLN A C 1
ATOM 755 O O . GLN A 1 97 ? -0.035 6.758 11.754 1.00 91.12 97 GLN A O 1
ATOM 760 N N . ALA A 1 98 ? -1.852 6.791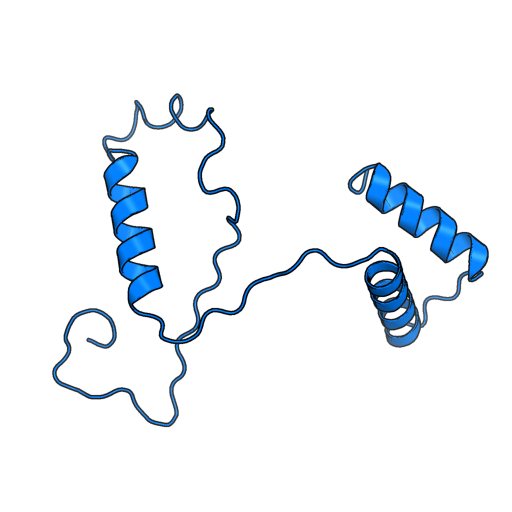 13.079 1.00 91.12 98 ALA A N 1
ATOM 761 C CA . ALA A 1 98 ? -1.444 7.947 13.872 1.00 91.12 98 ALA A CA 1
ATOM 762 C C . ALA A 1 98 ? -0.192 7.666 14.722 1.00 91.12 98 ALA A C 1
ATOM 764 O O . ALA A 1 98 ? 0.675 8.538 14.836 1.00 91.12 98 ALA A O 1
ATOM 765 N N . THR A 1 99 ? -0.050 6.447 15.253 1.00 92.19 99 THR A N 1
ATOM 766 C CA . THR A 1 99 ? 1.126 6.009 16.027 1.00 92.19 99 THR A CA 1
ATOM 767 C C . THR A 1 99 ? 2.300 5.570 15.152 1.00 92.19 99 THR A C 1
ATOM 769 O O . THR A 1 99 ? 3.366 5.248 15.674 1.00 92.19 99 THR A O 1
ATOM 772 N N . ARG A 1 100 ? 2.150 5.602 13.818 1.00 84.69 100 ARG A N 1
ATOM 773 C CA . ARG A 1 100 ? 3.136 5.092 12.846 1.00 84.69 100 ARG A CA 1
ATOM 774 C C . ARG A 1 100 ? 3.482 3.615 13.076 1.00 84.69 100 ARG A C 1
ATOM 776 O O . ARG A 1 100 ? 4.617 3.202 12.839 1.00 84.69 100 ARG A O 1
ATOM 783 N N . GLY A 1 101 ? 2.495 2.838 13.510 1.00 77.12 101 GLY A N 1
ATOM 784 C CA . GLY A 1 101 ? 2.597 1.401 13.729 1.00 77.12 101 GLY A CA 1
ATOM 785 C C . GLY A 1 101 ? 3.281 0.968 15.023 1.00 77.12 101 GLY A C 1
ATOM 786 O O . GLY A 1 101 ? 3.786 -0.154 15.073 1.00 77.12 101 GLY A O 1
ATOM 787 N N . ALA A 1 102 ? 3.319 1.851 16.028 1.00 56.25 102 ALA A N 1
ATOM 788 C CA . ALA A 1 102 ? 3.690 1.524 17.407 1.00 56.25 102 ALA A CA 1
ATOM 789 C C . ALA A 1 102 ? 2.510 0.940 18.192 1.00 56.25 102 ALA A C 1
ATOM 791 O O . ALA A 1 102 ? 1.361 1.347 17.887 1.00 56.25 102 ALA A O 1
#

Foldseek 3Di:
DQLPDDPDDDDPPDDDDDDDPPPPPDDPPPPPPCPVPPDDSVNVVVVVVSRVVPDPDDDDDDDDDLVVQLVVQVVVCVVVVPDDDSVVSSVVSVVCVVVVND

pLDDT: mean 71.98, std 19.96, range [40.22, 98.06]

Radius of gyration: 21.19 Å; chains: 1; bounding box: 52×30×47 Å

Sequence (102 aa):
AVLDGGVEGRPDNVVLYATSNRRHLMPRDMIENERQAGINPSEAVEEKVSLSDRFGLWLGFHPCSQDEFLAMIDGYCAAYGVRVDPATLRAEAIEWQATRGA

Secondary structure (DSSP, 8-state):
-TTTT-SSPPPTT---------S----TTTTSSSTTS---HHHHHHHHHHHHTT-S-----PPPPHHHHHHHHHHHHHHHT----HHHHHHHHHHHHHTTT-